Protein AF-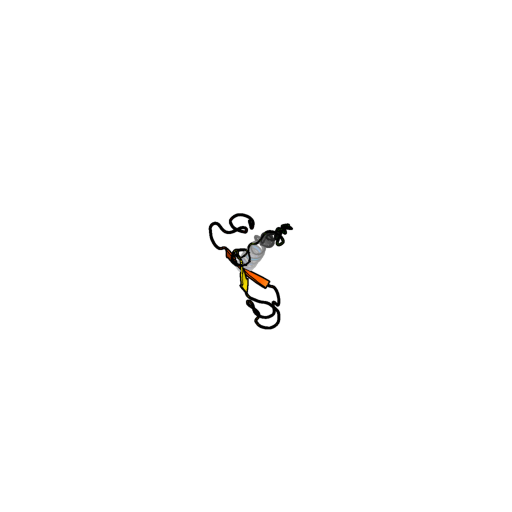A0A1S3DRF9-F1 (afdb_monomer_lite)

Secondary structure (DSSP, 8-state):
-HHHHHHHHHHHHHTTSS-S-----------------------TT--TT----EEEEE-SSS-SBTTB--EEEEEE-TTSTTTTT--

pLDDT: mean 77.28, std 16.53, range [47.47, 97.56]

InterPro domains:
  IPR036034 PDZ superfamily [G3DSA:2.30.42.10] (20-87)
  IPR036034 PDZ superfamily [SSF50156] (22-84)
  IPR053004 MAGUK Family Regulators of Signaling Pathways [PTHR46360] (1-87)

Sequence (87 aa):
MEAQVEKESRMLQLHSVSHNYSHDSAIDTDLQEWDTEVLDMNLTNLSPNEALGLELVGGRDDPFYPNDSSIYVSNIVKGSVTDGKLK

Organism: Diaphorina citri (NCBI:txid121845)

Structure (mmCIF, N/CA/C/O backbone):
data_AF-A0A1S3DRF9-F1
#
_entry.id   AF-A0A1S3DRF9-F1
#
loop_
_atom_site.group_PDB
_atom_site.id
_atom_site.type_symbol
_atom_site.label_atom_id
_atom_site.label_alt_id
_atom_site.label_comp_id
_atom_site.label_asym_id
_atom_site.label_entity_id
_atom_site.label_seq_id
_atom_site.pdbx_PDB_ins_code
_atom_site.Cartn_x
_atom_site.Cartn_y
_atom_site.Cartn_z
_atom_site.occupancy
_atom_site.B_iso_or_equiv
_atom_site.auth_seq_id
_atom_site.auth_comp_id
_atom_site.auth_asym_id
_atom_site.auth_atom_id
_atom_site.pdbx_PDB_model_num
ATOM 1 N N . MET A 1 1 ? 46.429 39.609 -53.918 1.00 55.88 1 MET A N 1
ATOM 2 C CA . MET A 1 1 ? 46.862 39.624 -52.505 1.00 55.88 1 MET A CA 1
ATOM 3 C C . MET A 1 1 ? 45.690 39.948 -51.572 1.00 55.88 1 MET A C 1
ATOM 5 O O . MET A 1 1 ? 45.565 39.285 -50.559 1.00 55.88 1 MET A O 1
ATOM 9 N N . GLU A 1 2 ? 44.760 40.837 -51.950 1.00 54.91 2 GLU A N 1
ATOM 10 C CA . GLU A 1 2 ? 43.558 41.180 -51.151 1.00 54.91 2 GLU A CA 1
ATOM 11 C C . GLU A 1 2 ? 42.515 40.049 -51.016 1.00 54.91 2 GLU A C 1
ATOM 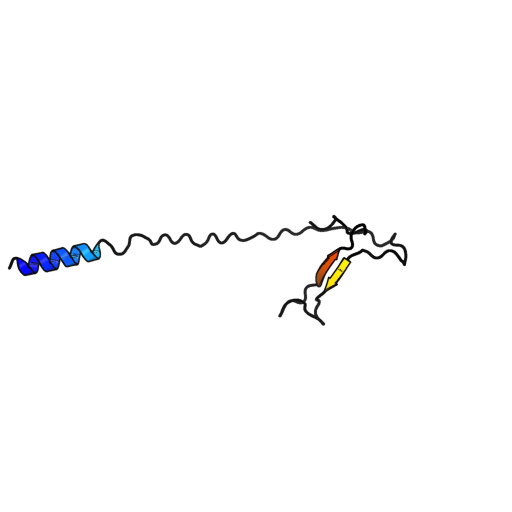13 O O . GLU A 1 2 ? 41.961 39.845 -49.941 1.00 54.91 2 GLU A O 1
ATOM 18 N N . ALA A 1 3 ? 42.305 39.237 -52.060 1.00 59.38 3 ALA A N 1
ATOM 19 C CA . ALA A 1 3 ? 41.317 38.148 -52.031 1.00 59.38 3 ALA A CA 1
ATOM 20 C C . ALA A 1 3 ? 41.654 37.006 -51.045 1.00 59.38 3 ALA A C 1
ATOM 22 O O . ALA A 1 3 ? 40.758 36.303 -50.578 1.00 59.38 3 ALA A O 1
ATOM 23 N N . GLN A 1 4 ? 42.939 36.808 -50.722 1.00 56.41 4 GLN A N 1
ATOM 24 C CA . GLN A 1 4 ? 43.350 35.841 -49.695 1.00 56.41 4 GLN A CA 1
ATOM 25 C C . GLN A 1 4 ? 43.032 36.360 -48.293 1.00 56.41 4 GLN A C 1
ATOM 27 O O . GLN A 1 4 ? 42.443 35.626 -47.506 1.00 56.41 4 GLN A O 1
ATOM 32 N N . VAL A 1 5 ? 43.320 37.638 -48.037 1.00 64.69 5 VAL A N 1
ATOM 33 C CA . VAL A 1 5 ? 43.068 38.288 -46.744 1.00 64.69 5 VAL A CA 1
ATOM 34 C C . VAL A 1 5 ? 41.571 38.308 -46.426 1.00 64.69 5 VAL A C 1
ATOM 36 O O . VAL A 1 5 ? 41.168 38.045 -45.294 1.00 64.69 5 VAL A O 1
ATOM 39 N N . GLU A 1 6 ? 40.714 38.531 -47.425 1.00 63.81 6 GLU A N 1
ATOM 40 C CA . GLU A 1 6 ? 39.260 38.492 -47.238 1.00 63.81 6 GLU A CA 1
ATOM 41 C C . GLU A 1 6 ? 38.741 37.074 -46.934 1.00 63.81 6 GLU A C 1
ATOM 43 O O . GLU A 1 6 ? 37.871 36.899 -46.078 1.00 63.81 6 GLU A O 1
ATOM 48 N N . LYS A 1 7 ? 39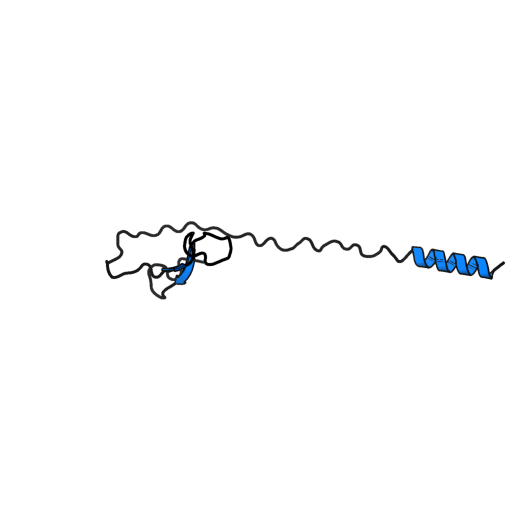.305 36.043 -47.581 1.00 62.00 7 LYS A N 1
ATOM 49 C CA . LYS A 1 7 ? 38.973 34.633 -47.312 1.00 62.00 7 LYS A CA 1
ATOM 50 C C . LYS A 1 7 ? 39.382 34.222 -45.896 1.00 62.00 7 LYS A C 1
ATOM 52 O O . LYS A 1 7 ? 38.618 33.535 -45.222 1.00 62.00 7 LYS A O 1
ATOM 57 N N . GLU A 1 8 ? 40.550 34.663 -45.439 1.00 62.31 8 GLU A N 1
ATOM 58 C CA . GLU A 1 8 ? 41.045 34.425 -44.078 1.00 62.31 8 GLU A CA 1
ATOM 59 C C . GLU A 1 8 ? 40.195 35.163 -43.034 1.00 62.31 8 GLU A C 1
ATOM 61 O O . GLU A 1 8 ? 39.815 34.576 -42.024 1.00 62.31 8 GLU A O 1
ATOM 66 N N . SER A 1 9 ? 39.781 36.400 -43.325 1.00 63.12 9 SER A N 1
ATOM 67 C CA . SER A 1 9 ? 38.902 37.203 -42.458 1.00 63.12 9 SER A CA 1
ATOM 68 C C . SER A 1 9 ? 37.518 36.566 -42.284 1.00 63.12 9 SER A C 1
ATOM 70 O O . SER A 1 9 ? 36.990 36.481 -41.175 1.00 63.12 9 SER A O 1
ATOM 72 N N . ARG A 1 10 ? 36.946 36.053 -43.380 1.00 61.84 10 ARG A N 1
ATOM 73 C CA . ARG A 1 10 ? 35.646 35.367 -43.394 1.00 61.84 10 ARG A CA 1
ATOM 74 C C . ARG A 1 10 ? 35.713 34.011 -42.682 1.00 61.84 10 ARG A C 1
ATOM 76 O O . ARG A 1 10 ? 34.756 33.605 -42.028 1.00 61.84 10 ARG A O 1
ATOM 83 N N . MET A 1 11 ? 36.863 33.338 -42.761 1.00 59.00 11 MET A N 1
ATOM 84 C CA . MET A 1 11 ? 37.127 32.099 -42.034 1.00 59.00 11 MET A CA 1
ATOM 85 C C . MET A 1 11 ? 37.284 32.357 -40.527 1.00 59.00 11 MET A C 1
ATOM 87 O O . MET A 1 11 ? 36.708 31.628 -39.731 1.00 59.00 11 MET A O 1
ATOM 91 N N . LEU A 1 12 ? 37.986 33.415 -40.110 1.00 58.28 12 LEU A N 1
ATOM 92 C CA . LEU A 1 12 ? 38.118 33.796 -38.695 1.00 58.28 12 LEU A CA 1
ATOM 93 C C . LEU A 1 12 ? 36.775 34.206 -38.067 1.00 58.28 12 LEU A C 1
ATOM 95 O O . LEU A 1 12 ? 36.518 33.881 -36.910 1.00 58.28 12 LEU A O 1
ATOM 99 N N . GLN A 1 13 ? 35.888 34.842 -38.838 1.00 58.41 13 GLN A N 1
ATOM 100 C CA . GLN A 1 13 ? 34.546 35.221 -38.382 1.00 58.41 13 GLN A CA 1
ATOM 101 C C . GLN A 1 13 ? 33.592 34.020 -38.223 1.00 58.41 13 GLN A C 1
ATOM 103 O O . GLN A 1 13 ? 32.699 34.058 -37.381 1.00 58.41 13 GLN A O 1
ATOM 108 N N . LEU A 1 14 ? 33.791 32.932 -38.978 1.00 54.03 14 LEU A N 1
ATOM 109 C CA . LEU A 1 14 ? 33.052 31.673 -38.788 1.00 54.03 14 LEU A CA 1
ATOM 110 C C . LEU A 1 14 ? 33.492 30.914 -37.525 1.00 54.03 14 LEU A C 1
ATOM 112 O O . LEU A 1 14 ? 32.698 30.178 -36.947 1.00 54.03 14 LEU A O 1
ATOM 116 N N . HIS A 1 15 ? 34.726 31.124 -37.058 1.00 49.19 15 HIS A N 1
ATOM 117 C CA . HIS A 1 15 ? 35.236 30.487 -35.840 1.00 49.19 15 HIS A CA 1
ATOM 118 C C . HIS A 1 15 ? 34.795 31.187 -34.541 1.00 49.19 15 HIS A C 1
ATOM 120 O O . HIS A 1 15 ? 34.946 30.608 -33.466 1.00 49.19 15 HIS A O 1
ATOM 126 N N . SER A 1 16 ? 34.220 32.395 -34.605 1.00 52.22 16 SER A N 1
ATOM 127 C CA . SER A 1 16 ? 33.756 33.135 -33.419 1.00 52.22 16 SER A CA 1
ATOM 128 C C . SER A 1 16 ? 32.274 32.926 -33.068 1.00 52.22 16 SER A C 1
ATOM 130 O O . SER A 1 16 ? 31.821 33.442 -32.048 1.00 52.22 16 SER A O 1
ATOM 132 N N . VAL A 1 17 ? 31.516 32.143 -33.851 1.00 54.81 17 VAL A N 1
ATOM 133 C CA . VAL A 1 17 ? 30.058 31.939 -33.666 1.00 54.81 17 VAL A CA 1
ATOM 134 C C . VAL A 1 17 ? 29.687 30.454 -33.511 1.00 54.81 17 VAL A C 1
ATOM 136 O O . VAL A 1 17 ? 28.625 30.029 -33.943 1.00 54.81 17 VAL A O 1
ATOM 139 N N . SER A 1 18 ? 30.549 29.626 -32.910 1.00 50.19 18 SER A N 1
ATOM 140 C CA . SER A 1 18 ? 30.237 28.192 -32.707 1.00 50.19 18 SER A CA 1
ATOM 141 C C . SER A 1 18 ? 30.105 27.748 -31.249 1.00 50.19 18 SER A C 1
ATOM 143 O O . SER A 1 18 ? 29.804 26.584 -31.012 1.00 50.19 18 SER A O 1
ATOM 145 N N . HIS A 1 19 ? 30.307 28.620 -30.260 1.00 47.47 19 HIS A N 1
ATOM 146 C CA . HIS A 1 19 ? 30.275 28.184 -28.854 1.00 47.47 19 HIS A CA 1
ATOM 147 C C . HIS A 1 19 ? 29.518 29.149 -27.937 1.00 47.47 19 HIS A C 1
ATOM 149 O O . HIS A 1 19 ? 29.816 29.257 -26.753 1.00 47.47 19 HIS A O 1
ATOM 155 N N . ASN A 1 20 ? 28.517 29.843 -28.483 1.00 53.94 20 ASN A N 1
ATOM 156 C CA . ASN A 1 20 ? 27.406 30.311 -27.662 1.00 53.94 20 ASN A CA 1
ATOM 157 C C . ASN A 1 20 ? 26.359 29.196 -27.644 1.00 53.94 20 ASN A C 1
ATOM 159 O O . ASN A 1 20 ? 26.030 28.674 -28.704 1.00 53.94 20 ASN A O 1
ATOM 163 N N . TYR A 1 21 ? 25.832 28.897 -26.456 1.00 52.88 21 TYR A N 1
ATOM 164 C CA . TYR A 1 21 ? 24.798 27.894 -26.164 1.00 52.88 21 TYR A CA 1
ATOM 165 C C . TYR A 1 21 ? 25.244 26.442 -25.919 1.00 52.88 21 TYR A C 1
ATOM 167 O O . TYR A 1 21 ? 24.646 25.500 -26.424 1.00 52.88 21 TYR A O 1
ATOM 175 N N . SER A 1 22 ? 26.174 26.243 -24.984 1.00 49.94 22 SER A N 1
ATOM 176 C CA . SER A 1 22 ? 26.042 25.101 -24.063 1.00 49.94 22 SER A CA 1
ATOM 177 C C . SER A 1 22 ? 25.311 25.5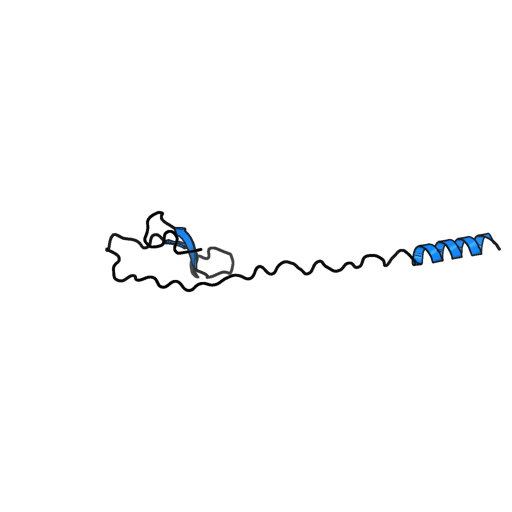77 -22.809 1.00 49.94 22 SER A C 1
ATOM 179 O O . SER A 1 22 ? 25.891 25.672 -21.732 1.00 49.94 22 SER A O 1
ATOM 181 N N . HIS A 1 23 ? 24.038 25.948 -22.961 1.00 57.41 23 HIS A N 1
ATOM 182 C CA . HIS A 1 23 ? 23.114 26.016 -21.830 1.00 57.41 23 HIS A CA 1
ATOM 183 C C . HIS A 1 23 ? 22.749 24.569 -21.478 1.00 57.41 23 HIS A C 1
ATOM 185 O O . HIS A 1 23 ? 21.654 24.093 -21.773 1.00 57.41 23 HIS A O 1
ATOM 191 N N . ASP A 1 24 ? 23.728 23.837 -20.944 1.00 58.16 24 ASP A N 1
ATOM 192 C CA . ASP A 1 24 ? 23.515 22.534 -20.327 1.00 58.16 24 ASP A CA 1
ATOM 193 C C . ASP A 1 24 ? 22.833 22.784 -18.978 1.00 58.16 24 ASP A C 1
ATOM 195 O O . ASP A 1 24 ? 23.461 22.911 -17.932 1.00 58.16 24 ASP A O 1
ATOM 199 N N . SER A 1 25 ? 21.531 23.042 -19.033 1.00 59.00 25 SER A N 1
ATOM 200 C CA . SER A 1 25 ? 20.681 23.241 -17.854 1.00 59.00 25 SER A CA 1
ATOM 201 C C . SER A 1 25 ? 19.456 22.337 -17.911 1.00 59.00 25 SER A C 1
ATOM 203 O O . SER A 1 25 ? 18.396 22.696 -17.416 1.00 59.00 25 SER A O 1
ATOM 205 N N . ALA A 1 26 ? 19.585 21.169 -18.542 1.00 62.22 26 ALA A N 1
ATOM 206 C CA . ALA A 1 26 ? 18.505 20.190 -18.650 1.00 62.22 26 ALA A CA 1
ATOM 207 C C . ALA A 1 26 ? 18.630 19.038 -17.637 1.00 62.22 26 ALA A C 1
ATOM 209 O O . ALA A 1 26 ? 18.039 17.984 -17.839 1.00 62.22 26 ALA A O 1
ATOM 210 N N . ILE A 1 27 ? 19.387 19.225 -16.550 1.00 61.59 27 ILE A N 1
ATOM 211 C CA . ILE A 1 27 ? 19.353 18.331 -15.383 1.00 61.59 27 ILE A CA 1
ATOM 212 C C . ILE A 1 27 ? 18.774 19.111 -14.205 1.00 61.59 27 ILE A C 1
ATOM 214 O O . ILE A 1 27 ? 19.404 19.311 -13.176 1.00 61.59 27 ILE A O 1
ATOM 218 N N . ASP A 1 28 ? 17.565 19.605 -14.402 1.00 57.62 28 ASP A N 1
ATOM 219 C CA . ASP A 1 28 ? 16.605 19.674 -13.310 1.00 57.62 28 ASP A CA 1
ATOM 220 C C . ASP A 1 28 ? 15.352 18.980 -13.835 1.00 57.62 28 ASP A C 1
ATOM 222 O O . ASP A 1 28 ? 14.300 19.575 -14.047 1.00 57.62 28 ASP A O 1
ATOM 226 N N . THR A 1 29 ? 15.523 17.700 -14.186 1.00 56.94 29 THR A N 1
ATOM 227 C CA . THR A 1 29 ? 14.406 16.769 -14.078 1.00 56.94 29 THR A CA 1
ATOM 228 C C . THR A 1 29 ? 14.149 16.709 -12.588 1.00 56.94 29 THR A C 1
ATOM 230 O O . THR A 1 29 ? 14.850 15.984 -11.885 1.00 56.94 29 THR A O 1
ATOM 233 N N . ASP A 1 30 ? 13.263 17.582 -12.126 1.00 63.66 30 ASP A N 1
ATOM 234 C CA . ASP A 1 30 ? 12.420 17.405 -10.961 1.00 63.66 30 ASP A CA 1
ATOM 235 C C . ASP A 1 30 ? 12.402 15.940 -10.521 1.00 63.66 30 ASP A C 1
ATOM 237 O O . ASP A 1 30 ? 11.609 15.119 -10.984 1.00 63.66 30 ASP A O 1
ATOM 241 N N . LEU A 1 31 ? 13.348 15.593 -9.643 1.00 63.69 31 LEU A N 1
ATOM 242 C CA . LEU A 1 31 ? 13.320 14.344 -8.912 1.00 63.69 31 LEU A CA 1
ATOM 243 C C . LEU A 1 31 ? 12.067 14.457 -8.065 1.00 63.69 31 LEU A C 1
ATOM 245 O O . LEU A 1 31 ? 12.076 15.106 -7.022 1.00 63.69 31 LEU A O 1
ATOM 249 N N . GLN A 1 32 ? 10.964 13.919 -8.575 1.00 67.31 32 GLN A N 1
ATOM 250 C CA . GLN A 1 32 ? 9.730 13.853 -7.829 1.00 67.31 32 GLN A CA 1
ATOM 251 C C . GLN A 1 32 ? 10.020 12.982 -6.609 1.00 67.31 32 GLN A C 1
ATOM 253 O O . GLN A 1 32 ? 10.082 11.758 -6.707 1.00 67.31 32 GLN A O 1
ATOM 258 N N . GLU A 1 33 ? 10.289 13.628 -5.476 1.00 80.94 33 GLU A N 1
ATOM 259 C CA . GLU A 1 33 ? 10.483 12.942 -4.210 1.00 80.94 33 GLU A CA 1
ATOM 260 C C . GLU A 1 33 ? 9.179 12.218 -3.887 1.00 80.94 33 GLU A C 1
ATOM 262 O O . GLU A 1 33 ? 8.120 12.829 -3.723 1.00 80.94 33 GLU A O 1
ATOM 267 N N . TRP A 1 34 ? 9.242 10.890 -3.867 1.00 83.06 34 TRP A N 1
ATOM 268 C CA . TRP A 1 34 ? 8.136 10.076 -3.396 1.00 83.06 34 TRP A CA 1
ATOM 269 C C . TRP A 1 34 ? 7.985 10.286 -1.889 1.00 83.06 34 TRP A C 1
ATOM 271 O O . TRP A 1 34 ? 8.935 10.074 -1.134 1.00 83.06 34 TRP A O 1
ATOM 281 N N . ASP A 1 35 ? 6.789 10.677 -1.456 1.00 85.12 35 ASP A N 1
ATOM 282 C CA . ASP A 1 35 ? 6.440 10.732 -0.039 1.00 85.12 35 ASP A CA 1
ATOM 283 C C . ASP A 1 35 ? 6.054 9.331 0.458 1.00 85.12 35 ASP A C 1
ATOM 285 O O . ASP A 1 35 ? 5.491 8.523 -0.283 1.00 85.12 35 ASP A O 1
ATOM 289 N N . THR A 1 36 ? 6.391 9.009 1.706 1.00 89.19 36 THR A N 1
ATOM 290 C CA . THR A 1 36 ? 6.035 7.728 2.331 1.00 89.19 36 THR A CA 1
ATOM 291 C C . THR A 1 36 ? 5.363 7.989 3.670 1.00 89.19 36 THR A C 1
ATOM 293 O O . THR A 1 36 ? 5.983 8.518 4.591 1.00 89.19 36 THR A O 1
ATOM 296 N N . GLU A 1 37 ? 4.112 7.550 3.802 1.00 89.62 37 GLU A N 1
ATOM 297 C CA . GLU A 1 37 ? 3.332 7.654 5.036 1.00 89.62 37 GLU A CA 1
ATOM 298 C C . GLU A 1 37 ? 3.095 6.266 5.649 1.00 89.62 37 GLU A C 1
ATOM 300 O O . GLU A 1 37 ? 2.833 5.285 4.950 1.00 89.62 37 GLU A O 1
ATOM 305 N N . VAL A 1 38 ? 3.167 6.179 6.981 1.00 91.19 38 VAL A N 1
ATOM 306 C CA . VAL A 1 38 ? 2.785 4.977 7.734 1.00 91.19 38 VAL A CA 1
ATOM 307 C C . VAL A 1 38 ? 1.378 5.171 8.282 1.00 91.19 38 VAL A C 1
ATOM 309 O O . VAL A 1 38 ? 1.148 6.044 9.117 1.00 91.19 38 VAL A O 1
ATOM 312 N N . LEU A 1 39 ? 0.447 4.323 7.847 1.00 88.19 39 LEU A N 1
ATOM 313 C CA . LEU A 1 39 ? -0.938 4.328 8.312 1.00 88.19 39 LEU A CA 1
ATOM 314 C C . LEU A 1 39 ? -1.187 3.148 9.252 1.00 88.19 39 LEU A C 1
ATOM 316 O O . LEU A 1 39 ? -1.083 1.989 8.851 1.00 88.19 39 LEU A O 1
ATOM 320 N N . ASP A 1 40 ? -1.555 3.449 10.498 1.00 88.31 40 ASP A N 1
ATOM 321 C CA . ASP A 1 40 ? -2.006 2.439 11.456 1.00 88.31 40 ASP A CA 1
ATOM 322 C C . ASP A 1 40 ? -3.505 2.172 11.266 1.00 88.31 40 ASP A C 1
ATOM 324 O O . ASP A 1 40 ? -4.338 3.081 11.336 1.00 88.31 40 ASP A O 1
ATOM 328 N N . MET A 1 41 ? -3.847 0.915 10.992 1.00 81.62 41 MET A N 1
ATOM 329 C CA . MET A 1 41 ? -5.223 0.477 10.774 1.00 81.62 41 MET A CA 1
ATOM 330 C C . MET A 1 41 ? -5.569 -0.648 11.744 1.00 81.62 41 MET A C 1
ATOM 332 O O . MET A 1 41 ? -4.990 -1.733 11.709 1.00 81.62 41 MET A O 1
ATOM 336 N N . ASN A 1 42 ? -6.558 -0.401 12.602 1.00 81.50 42 ASN A N 1
ATOM 337 C CA . ASN A 1 42 ? -7.033 -1.392 13.557 1.00 81.50 42 ASN A CA 1
ATOM 338 C C . ASN A 1 42 ? -7.956 -2.412 12.868 1.00 81.50 42 ASN A C 1
ATOM 340 O O . ASN A 1 42 ? -9.074 -2.081 12.479 1.00 81.50 42 ASN A O 1
ATOM 344 N N . LEU A 1 43 ? -7.498 -3.663 12.766 1.00 79.44 43 LEU A N 1
ATOM 345 C CA . LEU A 1 43 ? -8.254 -4.757 12.139 1.00 79.44 43 LEU A CA 1
ATOM 346 C C . LEU A 1 43 ? -9.147 -5.535 13.120 1.00 79.44 43 LEU A C 1
ATOM 348 O O . LEU A 1 43 ? -9.969 -6.343 12.702 1.00 79.44 43 LEU A O 1
ATOM 352 N N . THR A 1 44 ? -8.991 -5.314 14.427 1.00 78.75 44 THR A N 1
ATOM 353 C CA . THR A 1 44 ? -9.640 -6.116 15.482 1.00 78.75 44 THR A CA 1
ATOM 354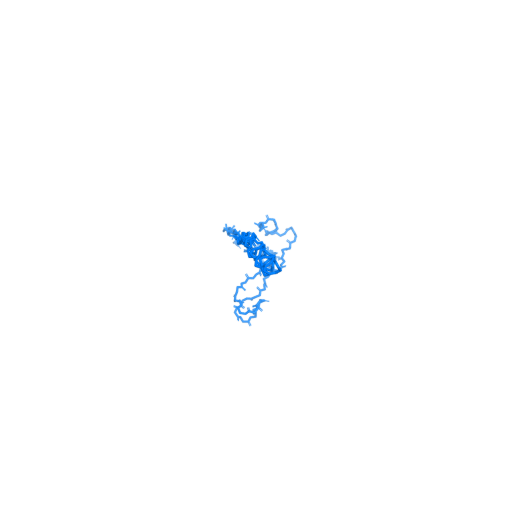 C C . THR A 1 44 ? -11.148 -5.908 15.601 1.00 78.75 44 THR A C 1
ATOM 356 O O . THR A 1 44 ? -11.831 -6.793 16.106 1.00 78.75 44 THR A O 1
ATOM 359 N N . ASN A 1 45 ? -11.669 -4.765 15.151 1.00 70.75 45 ASN A N 1
ATOM 360 C CA . ASN A 1 45 ? -13.095 -4.433 15.254 1.00 70.75 45 ASN A CA 1
ATOM 361 C C . ASN A 1 45 ? -13.860 -4.595 13.934 1.00 70.75 45 ASN A C 1
ATOM 363 O O . ASN A 1 45 ? -15.031 -4.227 13.874 1.00 70.75 45 ASN A O 1
ATOM 367 N N . LEU A 1 46 ? -13.220 -5.117 12.884 1.00 73.00 46 LEU A N 1
ATOM 368 C CA . LEU A 1 46 ? -13.903 -5.370 11.622 1.00 73.00 46 LEU A CA 1
ATOM 369 C C . LEU A 1 46 ? -14.892 -6.513 11.821 1.00 73.00 46 LEU A C 1
ATOM 371 O O . LEU A 1 46 ? -14.514 -7.616 12.231 1.00 73.00 46 LEU A O 1
ATOM 375 N N . SER A 1 47 ? -16.172 -6.254 11.552 1.00 72.44 47 SER A N 1
ATOM 376 C CA . SER A 1 47 ? -17.141 -7.344 11.527 1.00 72.44 47 SER A CA 1
ATOM 377 C C . SER A 1 47 ? -16.740 -8.355 10.439 1.00 72.44 47 SER A C 1
ATOM 379 O O . SER A 1 47 ? -16.131 -7.968 9.442 1.00 72.44 47 SER A O 1
ATOM 381 N N . PRO A 1 48 ? -17.114 -9.641 10.550 1.00 68.88 48 PRO A N 1
ATOM 382 C CA . PRO A 1 48 ? -16.816 -10.640 9.517 1.00 68.88 48 PRO A CA 1
ATOM 383 C C . PRO A 1 48 ? -17.316 -10.262 8.112 1.00 68.88 48 PRO A C 1
ATOM 385 O O . PRO A 1 48 ? -16.826 -10.793 7.119 1.00 68.88 48 PRO A O 1
ATOM 388 N N . ASN A 1 49 ? -18.289 -9.349 8.033 1.00 68.44 49 ASN A N 1
ATOM 389 C CA . ASN A 1 49 ? -18.869 -8.850 6.790 1.00 68.44 49 ASN A CA 1
ATOM 390 C C . ASN A 1 49 ? -18.347 -7.457 6.400 1.00 68.44 49 ASN A C 1
ATOM 392 O O . ASN A 1 49 ? -18.720 -6.938 5.349 1.00 68.44 49 ASN A O 1
ATOM 396 N N . GLU A 1 50 ? -17.523 -6.832 7.237 1.00 73.38 50 GLU A N 1
ATOM 397 C CA . GLU A 1 50 ? -16.962 -5.508 7.009 1.00 73.38 50 GLU A CA 1
ATOM 398 C C . GLU A 1 50 ? -15.542 -5.669 6.476 1.00 73.38 50 GLU A C 1
ATOM 400 O O . GLU A 1 50 ? -14.577 -5.882 7.208 1.00 73.38 50 GLU A O 1
ATOM 405 N N . ALA A 1 51 ? -15.428 -5.627 5.152 1.00 78.19 51 ALA A N 1
ATOM 406 C CA . ALA A 1 51 ? -14.135 -5.607 4.496 1.00 78.19 51 ALA A CA 1
ATOM 407 C C . ALA A 1 51 ? -13.440 -4.259 4.738 1.00 78.19 51 ALA A C 1
ATOM 409 O O . ALA A 1 51 ? -14.088 -3.217 4.836 1.00 78.19 51 ALA A O 1
ATOM 410 N N . LEU A 1 52 ? -12.105 -4.262 4.720 1.00 87.06 52 LEU A N 1
ATOM 411 C CA . LEU A 1 52 ? -11.296 -3.038 4.760 1.00 87.06 52 LEU A CA 1
ATOM 412 C C . LEU A 1 52 ? -11.627 -2.048 3.636 1.00 87.06 52 LEU A C 1
ATOM 414 O O . LEU A 1 52 ? -11.332 -0.862 3.760 1.00 87.06 52 LEU A O 1
ATOM 418 N N . GLY A 1 53 ? -12.231 -2.533 2.550 1.00 89.94 53 GLY A N 1
ATOM 419 C CA . GLY A 1 53 ? -12.524 -1.738 1.366 1.00 89.94 53 GLY A CA 1
ATOM 420 C C . GLY A 1 53 ? -11.297 -1.445 0.508 1.00 89.94 53 GLY A C 1
ATOM 421 O O . GLY A 1 53 ? -11.356 -0.533 -0.302 1.00 89.94 53 GLY A O 1
ATOM 422 N N . LEU A 1 54 ? -10.214 -2.209 0.664 1.00 91.88 54 LEU A N 1
ATOM 423 C CA . LEU A 1 54 ? -9.048 -2.157 -0.215 1.00 91.88 54 LEU A CA 1
ATOM 424 C C . LEU A 1 54 ? -9.106 -3.310 -1.211 1.00 91.88 54 LEU A C 1
ATOM 426 O O . LEU A 1 54 ? -9.323 -4.459 -0.820 1.00 91.88 54 LEU A O 1
ATOM 430 N N . GLU A 1 55 ? -8.853 -3.008 -2.476 1.00 93.25 55 GLU A N 1
ATOM 431 C CA . GLU A 1 55 ? -8.565 -4.005 -3.500 1.00 93.25 55 GLU A CA 1
ATOM 432 C C . GLU A 1 55 ? -7.059 -4.017 -3.760 1.00 93.25 55 GLU A C 1
ATOM 434 O O . GLU A 1 55 ? -6.466 -2.969 -4.025 1.00 93.25 55 GLU A O 1
ATOM 439 N N . LEU A 1 56 ? -6.435 -5.190 -3.626 1.00 94.25 56 LEU A N 1
ATOM 440 C CA . LEU A 1 56 ? -4.989 -5.358 -3.755 1.00 94.25 56 LEU A CA 1
ATOM 441 C C . LEU A 1 56 ? -4.646 -6.126 -5.031 1.00 94.25 56 LEU A C 1
ATOM 443 O O . LEU A 1 56 ? -5.300 -7.116 -5.355 1.00 94.25 56 LEU A O 1
ATOM 447 N N . VAL A 1 57 ? -3.588 -5.691 -5.711 1.00 97.12 57 VAL A N 1
ATOM 448 C CA . VAL A 1 57 ? -3.028 -6.333 -6.910 1.00 97.12 57 VAL A CA 1
ATOM 449 C C . VAL A 1 57 ? -1.510 -6.439 -6.799 1.00 97.12 57 VAL A C 1
ATOM 451 O O . VAL A 1 57 ? -0.883 -5.733 -6.005 1.00 97.12 57 VAL A O 1
ATOM 454 N N . GLY A 1 58 ? -0.902 -7.294 -7.618 1.00 97.38 58 GLY A N 1
ATOM 455 C CA . GLY A 1 58 ? 0.542 -7.489 -7.621 1.00 97.38 58 GLY A CA 1
ATOM 456 C C . GLY A 1 58 ? 1.002 -8.582 -6.660 1.00 97.38 58 GLY A C 1
ATOM 457 O O . GLY A 1 58 ? 0.259 -9.491 -6.287 1.00 97.38 58 GLY A O 1
ATOM 458 N N . GLY A 1 59 ? 2.253 -8.466 -6.228 1.00 97.56 59 GLY A N 1
ATOM 459 C CA . GLY A 1 59 ? 2.945 -9.497 -5.469 1.00 97.56 59 GLY A CA 1
ATOM 460 C C . GLY A 1 59 ? 3.832 -10.379 -6.344 1.00 97.56 59 GLY A C 1
ATOM 461 O O . GLY A 1 59 ? 3.876 -10.281 -7.566 1.00 97.56 59 GLY A O 1
ATOM 462 N N . ARG A 1 60 ? 4.594 -11.251 -5.685 1.00 97.00 60 ARG A N 1
ATOM 463 C CA . ARG A 1 60 ? 5.646 -12.050 -6.328 1.00 97.00 60 ARG A CA 1
ATOM 464 C C . ARG A 1 60 ? 5.110 -13.071 -7.337 1.00 97.00 60 ARG A C 1
ATOM 466 O O . ARG A 1 60 ? 5.792 -13.372 -8.312 1.00 97.00 60 ARG A O 1
ATOM 473 N N . ASP A 1 61 ? 3.932 -13.626 -7.064 1.00 96.44 61 ASP A N 1
ATOM 474 C CA . ASP A 1 61 ? 3.367 -14.719 -7.855 1.00 96.44 61 ASP A CA 1
ATOM 475 C C . ASP A 1 61 ? 2.526 -14.199 -9.043 1.00 96.44 61 ASP A C 1
ATOM 477 O O . ASP A 1 61 ? 2.450 -14.880 -10.063 1.00 96.44 61 ASP A O 1
ATOM 481 N N . AS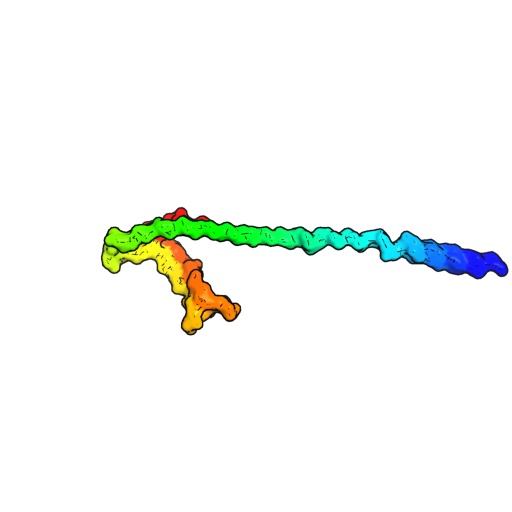P A 1 62 ? 1.963 -12.986 -8.937 1.00 96.50 62 ASP A N 1
ATOM 482 C CA . ASP A 1 62 ? 1.238 -12.281 -10.010 1.00 96.50 62 ASP A CA 1
ATOM 483 C C . ASP A 1 62 ? 1.629 -10.784 -10.062 1.00 96.50 62 ASP A C 1
ATOM 485 O O . ASP A 1 62 ? 0.897 -9.927 -9.562 1.00 96.50 62 ASP A O 1
ATOM 489 N N . PRO A 1 63 ? 2.821 -10.443 -10.594 1.00 97.38 63 PRO A N 1
ATOM 490 C CA . PRO A 1 63 ? 3.319 -9.066 -10.642 1.00 97.38 63 PRO A CA 1
ATOM 491 C C . PRO A 1 63 ? 2.421 -8.118 -11.448 1.00 97.38 63 PRO A C 1
ATOM 493 O O . PRO A 1 63 ? 2.109 -8.387 -12.607 1.00 97.38 63 PRO A O 1
ATOM 496 N N . PHE A 1 64 ? 2.081 -6.953 -10.879 1.00 97.00 64 PHE A N 1
ATOM 497 C CA . PHE A 1 64 ? 1.282 -5.935 -11.582 1.00 97.00 64 PHE A CA 1
ATOM 498 C C . PHE A 1 64 ? 2.119 -5.122 -12.584 1.00 97.00 64 PHE A C 1
ATOM 500 O O . PHE A 1 64 ? 1.636 -4.769 -13.660 1.00 97.00 64 PHE A O 1
ATOM 507 N N . TYR A 1 65 ? 3.395 -4.878 -12.263 1.00 96.56 65 TYR A N 1
ATOM 508 C CA . TYR A 1 65 ? 4.374 -4.296 -13.180 1.00 96.56 65 TYR A CA 1
ATOM 509 C C . TYR A 1 65 ? 5.526 -5.280 -13.447 1.00 96.56 65 TYR A C 1
ATOM 511 O O . TYR A 1 65 ? 5.914 -6.040 -12.554 1.00 96.56 65 TYR A O 1
ATOM 519 N N . PRO A 1 66 ? 6.117 -5.284 -14.659 1.00 96.94 66 PRO A N 1
ATOM 520 C CA . PRO A 1 66 ? 7.231 -6.171 -14.978 1.00 96.94 66 PRO A CA 1
ATOM 521 C C . PRO A 1 66 ? 8.429 -5.958 -14.047 1.00 96.94 66 PRO A C 1
ATOM 523 O O . PRO A 1 66 ? 8.929 -4.844 -13.920 1.00 96.94 66 PRO A O 1
ATOM 526 N N . ASN A 1 67 ? 8.943 -7.051 -13.478 1.00 96.38 67 ASN A N 1
ATOM 527 C CA . ASN A 1 67 ? 10.067 -7.060 -12.531 1.00 96.38 67 ASN A CA 1
ATOM 528 C C . ASN A 1 67 ? 9.808 -6.329 -11.198 1.00 96.38 67 ASN A C 1
ATOM 530 O O . ASN A 1 67 ? 10.766 -6.052 -10.480 1.00 96.38 67 ASN A O 1
ATOM 534 N N . ASP A 1 68 ? 8.551 -6.062 -10.839 1.00 96.94 68 ASP A N 1
ATOM 535 C CA . ASP A 1 68 ? 8.185 -5.489 -9.544 1.00 96.94 68 ASP A CA 1
ATOM 536 C C . ASP A 1 68 ? 7.298 -6.464 -8.756 1.00 96.94 68 ASP A C 1
ATOM 538 O O . ASP A 1 68 ? 6.238 -6.876 -9.218 1.00 96.94 68 ASP A O 1
ATOM 542 N N . SER A 1 69 ? 7.745 -6.868 -7.565 1.00 97.56 69 SER A N 1
ATOM 543 C CA . SER A 1 69 ? 7.002 -7.779 -6.675 1.00 97.56 69 SER A CA 1
ATOM 544 C C . SER A 1 69 ? 6.206 -7.046 -5.590 1.00 97.56 69 SER A C 1
ATOM 546 O O . SER A 1 69 ? 5.763 -7.680 -4.629 1.00 97.56 69 SER A O 1
ATOM 548 N N . SER A 1 70 ? 6.053 -5.728 -5.708 1.00 97.31 70 SER A N 1
ATOM 549 C CA . SER A 1 70 ? 5.280 -4.910 -4.776 1.00 97.31 70 SER A CA 1
ATOM 550 C C . SER A 1 70 ? 3.784 -5.223 -4.856 1.00 97.31 70 SER A C 1
ATOM 552 O O . SER A 1 70 ? 3.273 -5.722 -5.862 1.00 97.31 70 SER A O 1
ATOM 554 N N . ILE A 1 71 ? 3.083 -4.932 -3.762 1.00 97.00 71 ILE A N 1
ATOM 555 C CA . ILE A 1 71 ? 1.623 -5.003 -3.671 1.00 97.00 71 ILE A CA 1
ATOM 556 C C . ILE A 1 71 ? 1.088 -3.580 -3.796 1.00 97.00 71 ILE A C 1
ATOM 558 O O . ILE A 1 71 ? 1.573 -2.678 -3.114 1.00 97.00 71 ILE A O 1
ATOM 562 N N . TYR A 1 72 ? 0.073 -3.392 -4.632 1.00 95.81 72 TYR A N 1
ATOM 563 C CA . TYR A 1 72 ? -0.551 -2.096 -4.876 1.00 95.81 72 TYR A CA 1
ATOM 564 C C . TYR A 1 72 ? -2.018 -2.124 -4.486 1.00 95.81 72 TYR A C 1
ATOM 566 O O . TYR A 1 72 ? -2.681 -3.155 -4.590 1.00 95.81 72 TYR A O 1
ATOM 574 N N . VAL A 1 73 ? -2.533 -0.961 -4.100 1.00 94.44 73 VAL A N 1
ATOM 575 C CA . VAL A 1 73 ? -3.971 -0.730 -3.969 1.00 94.44 73 VAL A CA 1
ATOM 576 C C . VAL A 1 73 ? -4.502 -0.323 -5.342 1.00 94.44 73 VAL A C 1
ATOM 578 O O . VAL A 1 73 ? -4.127 0.729 -5.855 1.00 94.44 73 VAL A O 1
ATOM 581 N N . SER A 1 74 ? -5.350 -1.147 -5.956 1.00 95.31 74 SER A N 1
ATOM 582 C CA . SER A 1 74 ? -5.981 -0.829 -7.247 1.00 95.31 74 SER A CA 1
ATOM 583 C C . SER A 1 74 ? -7.258 -0.008 -7.084 1.00 95.31 74 SER A C 1
ATOM 585 O O . SER A 1 74 ? -7.621 0.751 -7.983 1.00 95.31 74 SER A O 1
ATOM 587 N N . ASN A 1 75 ? -7.944 -0.156 -5.948 1.00 93.94 75 ASN A N 1
ATOM 588 C CA . ASN A 1 75 ? -9.215 0.502 -5.679 1.00 93.94 75 ASN A CA 1
ATOM 589 C C . ASN A 1 75 ? -9.481 0.643 -4.171 1.00 93.94 75 ASN A C 1
ATOM 591 O O . ASN A 1 75 ? -9.077 -0.204 -3.370 1.00 93.94 75 ASN A O 1
ATOM 595 N N . ILE A 1 76 ? -10.214 1.700 -3.809 1.00 93.25 76 ILE A N 1
ATOM 596 C CA . ILE A 1 76 ? -10.725 1.948 -2.459 1.00 93.25 76 ILE A CA 1
ATOM 597 C C . ILE A 1 76 ? -12.247 2.055 -2.537 1.00 93.25 76 ILE A C 1
ATOM 599 O O . ILE A 1 76 ? -12.805 2.880 -3.261 1.00 93.25 76 ILE A O 1
ATOM 603 N N . VAL A 1 77 ? -12.940 1.219 -1.770 1.00 92.38 77 VAL A N 1
ATOM 604 C CA . VAL A 1 77 ? -14.399 1.216 -1.697 1.00 92.38 77 VAL A CA 1
ATOM 605 C C . VAL A 1 77 ? -14.864 2.461 -0.948 1.00 92.38 77 VAL A C 1
ATOM 607 O O . VAL A 1 77 ? -14.544 2.655 0.226 1.00 92.38 77 VAL A O 1
ATOM 610 N N . LYS A 1 78 ? -15.672 3.289 -1.613 1.00 92.25 78 LYS A N 1
ATOM 611 C CA . LYS A 1 78 ? -16.242 4.503 -1.020 1.00 92.25 78 LYS A CA 1
ATOM 612 C C . LYS A 1 78 ? -17.063 4.189 0.233 1.00 92.25 78 LYS A C 1
ATOM 614 O O . LYS A 1 78 ? -17.894 3.282 0.218 1.00 92.25 78 LYS A O 1
ATOM 619 N N . GLY A 1 79 ? -16.877 4.982 1.289 1.00 88.69 79 GLY A N 1
ATOM 620 C CA . GLY A 1 79 ? -17.556 4.792 2.573 1.00 88.69 79 GLY A CA 1
ATOM 621 C C . GLY A 1 79 ? -17.056 3.601 3.397 1.00 88.69 79 GLY A C 1
ATOM 622 O O . GLY A 1 79 ? -17.660 3.291 4.420 1.00 88.69 79 GLY A O 1
ATOM 623 N N . SER A 1 80 ? -15.981 2.933 2.969 1.00 88.44 80 SER A N 1
ATOM 624 C CA . SER A 1 80 ? -15.304 1.914 3.772 1.00 88.44 80 SER A CA 1
ATOM 625 C C . SER A 1 80 ? -14.400 2.536 4.840 1.00 88.44 80 SER A C 1
ATOM 627 O O . SER A 1 80 ? -14.207 3.750 4.903 1.00 88.44 80 SER A O 1
ATOM 629 N N . VAL A 1 81 ? -13.793 1.684 5.664 1.00 86.75 81 VAL A N 1
ATOM 630 C CA . VAL A 1 81 ? -12.856 2.095 6.720 1.00 86.75 81 VAL A CA 1
ATOM 631 C C . VAL A 1 81 ? -11.611 2.796 6.157 1.00 86.75 81 VAL A C 1
ATOM 633 O O . VAL A 1 81 ? -11.021 3.641 6.836 1.00 86.75 81 VAL A O 1
ATOM 636 N N . THR A 1 82 ? -11.219 2.469 4.924 1.00 89.62 82 THR A N 1
ATOM 637 C CA . THR A 1 82 ? -10.020 3.013 4.268 1.00 89.62 82 THR A CA 1
ATOM 638 C C . THR A 1 82 ? -10.300 4.201 3.347 1.00 89.62 82 THR A C 1
ATOM 640 O O . THR A 1 82 ? -9.359 4.846 2.880 1.00 89.62 82 THR A O 1
ATOM 643 N N . ASP A 1 83 ? -11.573 4.558 3.148 1.00 90.94 83 ASP A N 1
ATOM 644 C CA . ASP A 1 83 ? -11.977 5.723 2.359 1.00 90.94 83 ASP A CA 1
ATOM 645 C C . ASP A 1 83 ? -11.392 7.018 2.953 1.00 90.94 83 ASP A C 1
ATOM 647 O O . ASP A 1 83 ? -11.577 7.333 4.132 1.00 90.94 83 ASP A O 1
ATOM 651 N N . GLY A 1 84 ? -10.629 7.754 2.140 1.00 89.88 84 GLY A N 1
ATOM 652 C CA . GLY A 1 84 ? -9.954 8.993 2.543 1.00 89.88 84 GLY A CA 1
ATOM 653 C C . GLY A 1 84 ? -8.776 8.827 3.516 1.00 89.88 84 GLY A C 1
ATOM 654 O O . GLY A 1 84 ? -8.327 9.823 4.083 1.00 89.88 84 GLY A O 1
ATOM 655 N N . LYS A 1 85 ? -8.289 7.599 3.749 1.00 88.25 85 LYS A N 1
ATOM 656 C CA . LYS A 1 85 ? -7.105 7.337 4.593 1.00 88.25 85 LYS A CA 1
ATOM 657 C C . LYS A 1 85 ? -5.790 7.406 3.823 1.00 88.25 85 LYS A C 1
ATOM 659 O O . LYS A 1 85 ? -4.791 7.819 4.396 1.00 88.25 85 LYS A O 1
ATOM 664 N N . LEU A 1 86 ? -5.806 6.988 2.560 1.00 84.62 86 LEU A N 1
ATOM 665 C CA . LEU A 1 86 ? -4.670 7.056 1.642 1.00 84.62 86 LEU A CA 1
ATOM 666 C C . LEU A 1 86 ? -4.715 8.409 0.912 1.00 84.62 86 LEU A C 1
ATOM 668 O O . LEU A 1 86 ? -5.786 8.799 0.438 1.00 84.62 86 LEU A O 1
ATOM 672 N N . LYS A 1 87 ? -3.589 9.130 0.890 1.00 73.12 87 LYS A N 1
ATOM 673 C CA . LYS A 1 87 ? -3.437 10.452 0.261 1.00 73.12 87 LYS A CA 1
ATOM 674 C C . LYS A 1 87 ? -2.789 10.366 -1.110 1.00 73.12 87 LYS A C 1
ATOM 676 O O . LYS A 1 87 ? -1.922 9.484 -1.286 1.00 73.12 87 LYS A O 1
#

Foldseek 3Di:
DVVVVVVVVVVVVVVVPDPDDPPVPPPPPPPPDDDDDDDDDDPPPADPPQDQQFDKDAADVHHPDPPDRDIDGPGGHPPHNCHPVPD

Radius of gyration: 31.33 Å; chains: 1; bounding box: 66×56×68 Å